Protein AF-A0A3B9WMB2-F1 (afdb_monomer_lite)

Structure (mmCIF, N/CA/C/O backbone):
data_AF-A0A3B9WMB2-F1
#
_entry.id   AF-A0A3B9WMB2-F1
#
loop_
_atom_site.group_PDB
_atom_site.id
_atom_site.type_symbol
_atom_site.label_atom_id
_atom_site.label_alt_id
_atom_site.label_comp_id
_atom_site.label_asym_id
_atom_site.label_entity_id
_atom_site.label_seq_id
_atom_site.pdbx_PDB_ins_code
_atom_site.Cartn_x
_atom_site.Cartn_y
_atom_site.Cartn_z
_atom_site.occupancy
_atom_site.B_iso_or_equiv
_atom_site.auth_seq_id
_atom_site.auth_comp_id
_atom_site.auth_asym_id
_atom_site.auth_atom_id
_atom_site.pdbx_PDB_model_num
ATOM 1 N N . LEU A 1 1 ? 1.565 -12.276 -0.552 1.00 88.62 1 LEU A N 1
ATOM 2 C CA . LEU A 1 1 ? 1.635 -12.723 0.853 1.00 88.62 1 LEU A CA 1
ATOM 3 C C . LEU A 1 1 ? 0.349 -13.450 1.149 1.00 88.62 1 LEU A C 1
ATOM 5 O O . LEU A 1 1 ? -0.681 -13.008 0.654 1.00 88.62 1 LEU A O 1
ATOM 9 N N . GLU A 1 2 ? 0.402 -14.545 1.896 1.00 88.94 2 GLU A N 1
ATOM 10 C CA . GLU A 1 2 ? -0.833 -15.088 2.457 1.00 88.94 2 GLU A CA 1
ATOM 11 C C . GLU A 1 2 ? -1.423 -14.088 3.465 1.00 88.94 2 GLU A C 1
ATOM 13 O O . GLU A 1 2 ? -0.678 -13.294 4.045 1.00 88.94 2 GLU A O 1
ATOM 18 N N . PRO A 1 3 ? -2.752 -14.051 3.628 1.00 88.88 3 PRO A N 1
ATOM 19 C CA . PRO A 1 3 ? -3.758 -14.833 2.909 1.00 88.88 3 PRO A CA 1
ATOM 20 C C . PRO A 1 3 ? -4.126 -14.256 1.526 1.00 88.88 3 PRO A C 1
ATOM 22 O O . PRO A 1 3 ? -4.756 -14.943 0.737 1.00 88.88 3 PRO A O 1
ATOM 25 N N . TRP A 1 4 ? -3.697 -13.035 1.174 1.00 89.12 4 TRP A N 1
ATOM 26 C CA . TRP A 1 4 ? -4.085 -12.325 -0.063 1.00 89.12 4 TRP A CA 1
ATOM 27 C C . TRP A 1 4 ? -3.905 -13.120 -1.370 1.00 89.12 4 TRP A C 1
ATOM 29 O O . TRP A 1 4 ? -4.582 -12.844 -2.359 1.00 89.12 4 TRP A O 1
ATOM 39 N N . LEU A 1 5 ? -2.974 -14.078 -1.394 1.00 90.81 5 LEU A N 1
ATOM 40 C CA . LEU A 1 5 ? -2.712 -14.939 -2.551 1.00 90.81 5 LEU A CA 1
ATOM 41 C C . LEU A 1 5 ? -3.708 -16.096 -2.697 1.00 90.81 5 LEU A C 1
ATOM 43 O O . LEU A 1 5 ? -3.923 -16.546 -3.822 1.00 90.81 5 LEU A O 1
ATOM 47 N N . SER A 1 6 ? -4.283 -16.583 -1.598 1.00 92.19 6 SER A N 1
ATOM 48 C CA . SER A 1 6 ? -5.175 -17.747 -1.588 1.00 92.19 6 SER A CA 1
ATOM 49 C C . SER A 1 6 ? -6.662 -17.397 -1.514 1.00 92.19 6 SER A C 1
ATOM 51 O O . SER A 1 6 ? -7.493 -18.293 -1.663 1.00 92.19 6 SER A O 1
ATOM 53 N N . ILE A 1 7 ? -7.015 -16.119 -1.332 1.00 93.19 7 ILE A N 1
ATOM 54 C CA . ILE A 1 7 ? -8.415 -15.675 -1.332 1.00 93.19 7 ILE A CA 1
ATOM 55 C C . ILE A 1 7 ? -9.059 -15.889 -2.706 1.00 93.19 7 ILE A C 1
ATOM 57 O O . ILE A 1 7 ? -8.545 -15.451 -3.739 1.00 93.19 7 ILE A O 1
ATOM 61 N N . ASP A 1 8 ? -10.235 -16.520 -2.706 1.00 93.69 8 ASP A N 1
ATOM 62 C CA . ASP A 1 8 ? -11.126 -16.539 -3.863 1.00 93.69 8 ASP A CA 1
ATOM 63 C C . ASP A 1 8 ? -11.904 -15.219 -3.941 1.00 93.69 8 ASP A C 1
ATOM 65 O O . ASP A 1 8 ? -13.033 -15.097 -3.463 1.00 93.69 8 ASP A O 1
ATOM 69 N N . TRP A 1 9 ? -11.281 -14.231 -4.580 1.00 92.19 9 TRP A N 1
ATOM 70 C CA . TRP A 1 9 ? -11.849 -12.900 -4.810 1.00 92.19 9 TRP A CA 1
ATOM 71 C C . TRP A 1 9 ? -13.151 -12.913 -5.622 1.00 92.19 9 TRP A C 1
ATOM 73 O O . TRP A 1 9 ? -13.894 -11.937 -5.603 1.00 92.19 9 TRP A O 1
ATOM 83 N N . SER A 1 10 ? -13.440 -13.993 -6.358 1.00 94.56 10 SER A N 1
ATOM 84 C CA . SER A 1 10 ? -14.696 -14.106 -7.106 1.00 94.56 10 SER A CA 1
ATOM 85 C C . SER A 1 10 ? -15.866 -14.504 -6.210 1.00 94.56 10 SER A C 1
ATOM 87 O O . SER A 1 10 ? -16.990 -14.051 -6.427 1.00 94.56 10 SER A O 1
ATOM 89 N N . ALA A 1 11 ? -15.595 -15.316 -5.187 1.00 94.81 11 ALA A N 1
ATOM 90 C CA . ALA A 1 11 ? -16.578 -15.719 -4.192 1.00 94.81 11 ALA A CA 1
ATOM 91 C C . ALA A 1 11 ? -16.730 -14.685 -3.066 1.00 94.81 11 ALA A C 1
ATOM 93 O O . ALA A 1 11 ? -17.826 -14.531 -2.532 1.00 94.81 11 ALA A O 1
ATOM 94 N N . GLN A 1 12 ? -15.648 -13.990 -2.702 1.00 91.19 12 GLN A N 1
ATOM 95 C CA . GLN A 1 12 ? -15.614 -13.002 -1.619 1.00 91.19 12 GLN A CA 1
ATOM 96 C C . GLN A 1 12 ? -14.887 -11.729 -2.084 1.00 91.19 12 GLN 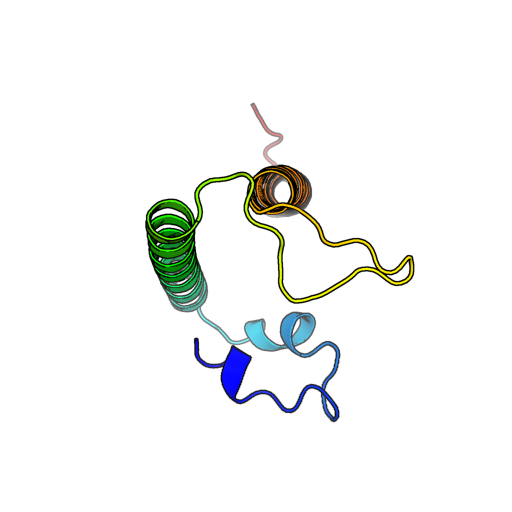A C 1
ATOM 98 O O . GLN A 1 12 ? -13.704 -11.556 -1.791 1.00 91.19 12 GLN A O 1
ATOM 103 N N . PRO A 1 13 ? -15.567 -10.849 -2.839 1.00 92.44 13 PRO A N 1
ATOM 104 C CA . PRO A 1 13 ? -14.940 -9.658 -3.412 1.00 92.44 13 PRO A CA 1
ATOM 105 C C . PRO A 1 13 ? -14.506 -8.622 -2.369 1.00 92.44 13 PRO A C 1
ATOM 107 O O . PRO A 1 13 ? -13.568 -7.887 -2.647 1.00 92.44 13 PRO A O 1
ATOM 110 N N . ASP A 1 14 ? -15.152 -8.609 -1.198 1.00 92.12 14 ASP A N 1
ATOM 111 C CA . ASP A 1 14 ? -14.918 -7.652 -0.106 1.00 92.12 14 ASP A CA 1
ATOM 112 C C . ASP A 1 14 ? -14.333 -8.334 1.149 1.00 92.12 14 ASP A C 1
ATOM 114 O O . ASP A 1 14 ? -14.525 -7.872 2.275 1.00 92.12 14 ASP A O 1
ATOM 118 N N . TRP A 1 15 ? -13.665 -9.482 0.982 1.00 92.12 15 TRP A N 1
ATOM 119 C CA . TRP A 1 15 ? -13.147 -10.298 2.089 1.00 92.12 15 TRP A CA 1
ATOM 120 C C . TRP A 1 15 ? -12.319 -9.489 3.101 1.00 92.12 15 TRP A C 1
ATOM 122 O O . TRP A 1 15 ? -12.426 -9.705 4.307 1.00 92.12 15 TRP A O 1
ATOM 132 N N . GLU A 1 16 ? -11.528 -8.528 2.628 1.00 89.19 16 GLU A N 1
ATOM 133 C CA . GLU A 1 16 ? -10.664 -7.677 3.445 1.00 89.19 16 GLU A CA 1
ATOM 134 C C . GLU A 1 16 ? -11.419 -6.808 4.461 1.00 89.19 16 GLU A C 1
ATOM 136 O O . GLU A 1 16 ? -10.831 -6.386 5.457 1.00 89.19 16 GLU A O 1
ATOM 141 N N . TRP A 1 17 ? -12.710 -6.552 4.238 1.00 88.25 17 TRP A N 1
ATOM 142 C CA . TRP A 1 17 ? -13.551 -5.789 5.162 1.00 88.25 17 TRP A CA 1
ATOM 143 C C . TRP A 1 17 ? -14.103 -6.639 6.306 1.00 88.25 17 TRP A C 1
ATOM 145 O O . TRP A 1 17 ? -14.452 -6.104 7.357 1.00 88.25 17 TRP A O 1
ATOM 155 N N . GLU A 1 18 ? -14.167 -7.957 6.125 1.00 89.00 18 GLU A N 1
ATOM 156 C CA . GLU A 1 18 ? -14.811 -8.881 7.065 1.00 89.00 18 GLU A CA 1
ATOM 157 C C . GLU A 1 18 ? -13.816 -9.844 7.733 1.00 89.00 18 GLU A C 1
ATOM 159 O O . GLU A 1 18 ? -14.135 -10.476 8.743 1.00 89.00 18 GLU A O 1
ATOM 164 N N . SER A 1 19 ? -12.590 -9.943 7.214 1.00 89.69 19 SER A N 1
ATOM 165 C CA . SER A 1 19 ? -11.618 -10.964 7.612 1.00 89.69 19 SER A CA 1
ATOM 166 C C . SER A 1 19 ? -11.077 -10.804 9.031 1.00 89.69 19 SER A C 1
ATOM 168 O O . SER A 1 19 ? -10.790 -11.795 9.694 1.00 89.69 19 SER A O 1
ATOM 170 N N . ALA A 1 20 ? -10.936 -9.564 9.501 1.00 91.25 20 ALA A N 1
ATOM 171 C CA . ALA A 1 20 ? -10.146 -9.241 10.688 1.00 91.25 20 ALA A CA 1
ATOM 172 C C . ALA A 1 20 ? -10.917 -9.333 12.018 1.00 91.25 20 ALA A C 1
ATOM 174 O O . ALA A 1 20 ? -10.327 -9.144 13.080 1.00 91.25 20 ALA A O 1
ATOM 175 N N . ALA A 1 21 ? -12.227 -9.613 11.996 1.00 91.69 21 ALA A N 1
ATOM 176 C CA . ALA A 1 21 ? -13.096 -9.501 13.175 1.00 91.69 21 ALA A CA 1
ATOM 177 C C . ALA A 1 21 ? -12.672 -10.386 14.365 1.00 91.69 21 ALA A C 1
ATOM 179 O O . ALA A 1 21 ? -12.949 -10.047 15.514 1.00 91.69 21 ALA A O 1
ATOM 180 N N . ASN A 1 22 ? -12.006 -11.512 14.093 1.00 93.69 22 ASN A N 1
ATOM 181 C CA . ASN A 1 22 ? -11.532 -12.455 15.110 1.00 93.69 22 ASN A CA 1
ATOM 182 C C . ASN A 1 22 ? -10.000 -12.485 15.242 1.00 93.69 22 ASN A C 1
ATOM 184 O O . ASN A 1 22 ? -9.469 -13.288 16.013 1.00 93.69 22 ASN A O 1
ATOM 188 N N . ASP A 1 23 ? -9.288 -11.633 14.503 1.00 93.88 23 ASP A N 1
ATOM 189 C CA . ASP A 1 23 ? -7.833 -11.594 14.531 1.00 93.88 23 ASP A CA 1
ATOM 190 C C . ASP A 1 23 ? -7.331 -10.761 15.711 1.00 93.88 23 ASP A C 1
ATOM 192 O O . ASP A 1 23 ? -7.890 -9.728 16.083 1.00 93.88 23 ASP A O 1
ATOM 196 N N . SER A 1 24 ? -6.225 -11.197 16.317 1.00 96.44 24 SER A N 1
ATOM 197 C CA . SER A 1 24 ? -5.579 -10.387 17.351 1.00 96.44 24 SER A CA 1
ATOM 198 C C . SER A 1 24 ? -4.915 -9.146 16.730 1.00 96.44 24 SER A C 1
ATOM 200 O O . SER A 1 24 ? -4.304 -9.265 15.662 1.00 96.44 24 SER A O 1
ATOM 202 N N . PRO A 1 25 ? -4.891 -7.991 17.424 1.00 94.06 25 PRO A N 1
ATOM 203 C CA . PRO A 1 25 ? -4.199 -6.796 16.934 1.00 94.06 25 PRO A CA 1
ATOM 204 C C . PRO A 1 25 ? -2.724 -7.036 16.582 1.00 94.06 25 PRO A C 1
ATOM 206 O O . PRO A 1 25 ? -2.222 -6.508 15.593 1.00 94.06 25 PRO A O 1
ATOM 209 N N . LEU A 1 26 ? -2.026 -7.873 17.359 1.00 96.94 26 LEU A N 1
ATOM 210 C CA . LEU A 1 26 ? -0.625 -8.214 17.102 1.00 96.94 26 LEU A CA 1
ATOM 211 C C . LEU A 1 26 ? -0.450 -8.997 15.793 1.00 96.94 26 LEU A C 1
ATOM 213 O O . LEU A 1 26 ? 0.505 -8.751 15.062 1.00 96.94 26 LEU A O 1
ATOM 217 N N . ALA A 1 27 ? -1.363 -9.922 15.485 1.00 94.81 27 ALA A N 1
ATOM 218 C CA . ALA A 1 27 ? -1.321 -10.673 14.232 1.00 94.81 27 ALA A CA 1
ATOM 219 C C . ALA A 1 27 ? -1.508 -9.746 13.021 1.00 94.81 27 ALA A C 1
ATOM 221 O O . ALA A 1 27 ? -0.709 -9.804 12.088 1.00 94.81 27 ALA A O 1
ATOM 222 N N . LEU A 1 28 ? -2.487 -8.837 13.084 1.00 93.81 28 LEU A N 1
ATOM 223 C CA . LEU A 1 28 ? -2.732 -7.840 12.036 1.00 93.81 28 LEU A CA 1
ATOM 224 C C . LEU A 1 28 ? -1.533 -6.898 11.855 1.00 93.81 28 LEU A C 1
ATOM 226 O O . LEU A 1 28 ? -1.113 -6.630 10.730 1.00 93.81 28 LEU A O 1
ATOM 230 N N . MET A 1 29 ? -0.928 -6.445 12.958 1.00 95.31 29 MET A N 1
ATOM 231 C CA . MET A 1 29 ? 0.272 -5.605 12.923 1.00 95.31 29 MET A CA 1
ATOM 232 C C . MET A 1 29 ? 1.458 -6.329 12.273 1.00 95.31 29 MET A C 1
ATOM 234 O O . MET A 1 29 ? 2.138 -5.759 11.423 1.00 95.31 29 MET A O 1
ATOM 238 N N . ASN A 1 30 ? 1.691 -7.596 12.623 1.00 96.44 30 ASN A N 1
ATOM 239 C CA . ASN A 1 30 ? 2.756 -8.395 12.015 1.00 96.44 30 ASN A CA 1
ATOM 240 C C . ASN A 1 30 ? 2.528 -8.592 10.513 1.00 96.44 30 ASN A C 1
ATOM 242 O O . ASN A 1 30 ? 3.454 -8.410 9.726 1.00 96.44 30 ASN A O 1
ATOM 246 N N . GLN A 1 31 ? 1.294 -8.885 10.104 1.00 94.31 31 GLN A N 1
ATOM 247 C CA . GLN A 1 31 ? 0.943 -9.019 8.693 1.00 94.31 31 GLN A CA 1
ATOM 248 C C . GLN A 1 31 ? 1.175 -7.710 7.918 1.00 94.31 31 GLN A C 1
ATOM 250 O O . GLN A 1 31 ? 1.688 -7.731 6.796 1.00 94.31 31 GLN A O 1
ATOM 255 N N . TRP A 1 32 ? 0.840 -6.561 8.513 1.00 94.25 32 TRP A N 1
ATOM 256 C CA . TRP A 1 32 ? 1.131 -5.254 7.925 1.00 94.25 32 TRP A CA 1
ATOM 257 C C . TRP A 1 32 ? 2.641 -5.009 7.789 1.00 94.25 32 TRP A C 1
ATOM 259 O O . TRP A 1 32 ? 3.095 -4.601 6.719 1.00 94.25 32 TRP A O 1
ATOM 269 N N . LEU A 1 33 ? 3.439 -5.323 8.815 1.00 97.06 33 LEU A N 1
ATOM 270 C CA . LEU A 1 33 ? 4.903 -5.208 8.762 1.00 97.06 33 LEU A CA 1
ATOM 271 C C . LEU A 1 33 ? 5.511 -6.092 7.661 1.00 97.06 33 LEU A C 1
ATOM 273 O O . LEU A 1 33 ? 6.367 -5.632 6.904 1.00 97.06 33 LEU A O 1
ATOM 277 N N . GLU A 1 34 ? 5.036 -7.329 7.508 1.00 97.31 34 GLU A N 1
ATOM 278 C CA . GLU A 1 34 ? 5.458 -8.223 6.421 1.00 97.31 34 GLU A CA 1
ATOM 279 C C . GLU A 1 34 ? 5.116 -7.652 5.036 1.00 97.31 34 GLU A C 1
ATOM 281 O O . GLU A 1 34 ? 5.932 -7.714 4.110 1.00 97.31 34 GLU A O 1
ATOM 286 N N . ALA A 1 35 ? 3.934 -7.047 4.886 1.00 95.62 35 ALA A N 1
ATOM 287 C CA . ALA A 1 35 ? 3.533 -6.373 3.653 1.00 95.62 35 ALA A CA 1
ATOM 288 C C . ALA A 1 35 ? 4.409 -5.151 3.343 1.00 95.62 35 ALA A C 1
ATOM 290 O O . ALA A 1 35 ? 4.792 -4.951 2.185 1.00 95.62 35 ALA A O 1
ATOM 291 N N . VAL A 1 36 ? 4.776 -4.367 4.361 1.00 96.69 36 VAL A N 1
ATOM 292 C CA . VAL A 1 36 ? 5.708 -3.238 4.226 1.00 96.69 36 VAL A CA 1
ATOM 293 C C . VAL A 1 36 ? 7.075 -3.721 3.747 1.00 96.69 36 VAL A C 1
ATOM 295 O O . VAL A 1 36 ? 7.601 -3.175 2.775 1.00 96.69 36 VAL A O 1
ATOM 298 N N . GLU A 1 37 ? 7.634 -4.763 4.361 1.00 98.12 37 GLU A N 1
ATOM 299 C CA . GLU A 1 37 ? 8.942 -5.298 3.969 1.00 98.12 37 GLU A CA 1
ATOM 300 C C . GLU A 1 37 ? 8.932 -5.872 2.549 1.00 98.12 37 GLU A C 1
ATOM 302 O O . GLU A 1 37 ? 9.836 -5.589 1.754 1.00 98.12 37 GLU A O 1
ATOM 307 N N . LEU A 1 38 ? 7.875 -6.597 2.170 1.00 97.06 38 LEU A N 1
ATOM 308 C CA . LEU A 1 38 ? 7.720 -7.063 0.794 1.00 97.06 38 LEU A CA 1
ATOM 309 C C . LEU A 1 38 ? 7.635 -5.889 -0.192 1.00 97.06 38 LEU A C 1
ATOM 311 O O . LEU A 1 38 ? 8.310 -5.902 -1.223 1.00 97.06 38 LEU A O 1
ATOM 315 N N . SER A 1 39 ? 6.835 -4.867 0.121 1.00 96.56 39 SER A N 1
ATOM 316 C CA . SER A 1 39 ? 6.683 -3.673 -0.716 1.00 96.56 39 SER A CA 1
ATOM 317 C C . SER A 1 39 ? 8.017 -2.948 -0.916 1.00 96.56 39 SER A C 1
ATOM 319 O O . SER A 1 39 ? 8.384 -2.617 -2.049 1.00 96.56 39 SER A O 1
ATOM 321 N N . ARG A 1 40 ? 8.804 -2.779 0.157 1.00 97.69 40 ARG A N 1
ATOM 322 C CA . ARG A 1 40 ? 10.157 -2.203 0.096 1.00 97.69 40 ARG A CA 1
ATOM 323 C C . ARG A 1 40 ? 11.083 -3.036 -0.781 1.00 97.69 40 ARG A C 1
ATOM 325 O O . ARG A 1 40 ? 11.759 -2.476 -1.643 1.00 97.69 40 ARG A O 1
ATOM 332 N N . SER A 1 41 ? 11.093 -4.356 -0.594 1.00 98.38 41 SER A N 1
ATOM 333 C CA . SER A 1 41 ? 11.911 -5.278 -1.388 1.00 98.38 41 SER A CA 1
ATOM 334 C C . SER A 1 41 ? 11.598 -5.166 -2.885 1.00 98.38 41 SER A C 1
ATOM 336 O O . SER A 1 41 ? 12.493 -4.883 -3.684 1.00 98.38 41 SER A O 1
ATOM 338 N N . ILE A 1 42 ? 10.317 -5.267 -3.260 1.00 96.88 42 ILE A N 1
ATOM 339 C CA . ILE A 1 42 ? 9.864 -5.172 -4.657 1.00 96.88 42 ILE A CA 1
ATOM 340 C C . ILE A 1 42 ? 10.205 -3.805 -5.253 1.00 96.88 42 ILE A C 1
ATOM 342 O O . ILE A 1 42 ? 10.710 -3.730 -6.374 1.00 96.88 42 ILE A O 1
ATOM 346 N N . THR A 1 43 ? 9.959 -2.725 -4.510 1.00 97.19 43 THR A N 1
ATOM 347 C CA . THR A 1 43 ? 10.224 -1.359 -4.977 1.00 97.19 43 THR A CA 1
ATOM 348 C C . THR A 1 43 ? 11.715 -1.144 -5.228 1.00 97.19 43 THR A C 1
ATOM 350 O O . THR A 1 43 ? 12.089 -0.631 -6.282 1.00 97.19 43 THR A O 1
ATOM 353 N N . ASN A 1 44 ? 12.580 -1.603 -4.320 1.00 98.25 44 ASN A N 1
ATOM 354 C CA . ASN A 1 44 ? 14.032 -1.524 -4.486 1.00 98.25 44 ASN A CA 1
ATOM 355 C C . ASN A 1 44 ? 14.509 -2.314 -5.709 1.00 98.25 44 ASN A C 1
ATOM 357 O O . ASN A 1 44 ? 15.294 -1.797 -6.504 1.00 98.25 44 ASN A O 1
ATOM 361 N N . THR A 1 45 ? 14.012 -3.540 -5.899 1.00 98.31 45 THR A N 1
ATOM 362 C CA . THR A 1 45 ? 14.326 -4.337 -7.092 1.00 98.31 45 THR A CA 1
ATOM 363 C C . THR A 1 45 ? 13.869 -3.636 -8.365 1.00 98.31 45 THR A C 1
ATOM 365 O O . THR A 1 45 ? 14.640 -3.550 -9.320 1.00 98.31 45 THR A O 1
ATOM 368 N N . ALA A 1 46 ? 12.651 -3.093 -8.389 1.00 97.38 46 ALA A N 1
ATOM 369 C CA . ALA A 1 46 ? 12.141 -2.376 -9.550 1.00 97.38 46 ALA A CA 1
ATOM 370 C C . ALA A 1 46 ? 13.032 -1.168 -9.875 1.00 97.38 46 ALA A C 1
ATOM 372 O O . ALA A 1 46 ? 13.508 -1.056 -11.006 1.00 97.38 46 ALA A O 1
ATOM 373 N N . ILE A 1 47 ? 13.340 -0.318 -8.889 1.00 97.94 47 ILE A N 1
ATOM 374 C CA . ILE A 1 47 ? 14.229 0.841 -9.067 1.00 97.94 47 ILE A CA 1
ATOM 375 C C . ILE A 1 47 ? 15.596 0.409 -9.612 1.00 97.94 47 ILE A C 1
ATOM 377 O O . ILE A 1 47 ? 16.092 1.035 -10.546 1.00 97.94 47 ILE A O 1
ATOM 381 N N . ALA A 1 48 ? 16.183 -0.667 -9.084 1.00 98.25 48 ALA A N 1
ATOM 382 C CA . ALA A 1 48 ? 17.476 -1.166 -9.548 1.00 98.25 48 ALA A CA 1
ATOM 383 C C . ALA A 1 48 ? 17.445 -1.668 -11.005 1.00 98.25 48 ALA A C 1
ATOM 385 O O . ALA A 1 48 ? 18.425 -1.505 -11.727 1.00 98.25 48 ALA A O 1
ATOM 386 N N . VAL A 1 49 ? 16.333 -2.266 -11.445 1.00 97.06 49 VAL A N 1
ATOM 387 C CA . VAL A 1 49 ? 16.192 -2.836 -12.795 1.00 97.06 49 VAL A CA 1
ATOM 388 C C . VAL A 1 49 ? 15.896 -1.775 -13.856 1.00 97.06 49 VAL A C 1
ATOM 390 O O . VAL A 1 49 ? 16.461 -1.832 -14.946 1.00 97.06 49 VAL A O 1
ATOM 393 N N . GLY A 1 50 ? 14.993 -0.834 -13.572 1.00 96.69 50 GLY A N 1
ATOM 394 C CA . GLY A 1 50 ? 14.449 0.080 -14.588 1.00 96.69 50 GLY A CA 1
ATOM 395 C C . GLY A 1 50 ? 14.411 1.553 -14.191 1.00 96.69 50 GLY A C 1
ATOM 396 O O . GLY A 1 50 ? 13.965 2.386 -14.978 1.00 96.69 50 GLY A O 1
ATOM 397 N N . GLY A 1 51 ? 14.854 1.897 -12.981 1.00 98.12 51 GLY A N 1
ATOM 398 C CA . GLY A 1 51 ? 14.716 3.242 -12.433 1.00 98.12 51 GLY A CA 1
ATOM 399 C C . GLY A 1 51 ? 13.259 3.641 -12.175 1.00 98.12 51 GLY A C 1
ATOM 400 O O . GLY A 1 51 ? 12.316 2.874 -12.371 1.00 98.12 51 GLY A O 1
ATOM 401 N N . ILE A 1 52 ? 13.065 4.873 -11.716 1.00 97.94 52 ILE A N 1
ATOM 402 C CA . ILE A 1 52 ? 11.740 5.395 -11.343 1.00 97.94 52 ILE A CA 1
ATOM 403 C C . ILE A 1 52 ? 10.858 5.770 -12.545 1.00 97.94 52 ILE A C 1
ATOM 405 O O . ILE A 1 52 ? 9.644 5.871 -12.398 1.00 97.94 52 ILE A O 1
ATOM 409 N N . GLU A 1 53 ? 11.434 5.935 -13.738 1.00 98.25 53 GLU A N 1
ATOM 410 C CA . GLU A 1 53 ? 10.673 6.268 -14.955 1.00 98.25 53 GLU A CA 1
ATOM 411 C C . GLU A 1 53 ? 10.133 5.042 -15.697 1.00 98.25 53 GLU A C 1
ATOM 413 O O . GLU A 1 53 ? 9.380 5.193 -16.659 1.00 98.25 53 GLU A O 1
ATOM 418 N N . GLN A 1 54 ? 10.489 3.823 -15.275 1.00 98.00 54 GLN A N 1
ATOM 419 C CA . GLN A 1 54 ? 9.971 2.621 -15.924 1.00 98.00 54 GLN A CA 1
ATOM 420 C C . GLN A 1 54 ? 8.445 2.581 -15.861 1.00 98.00 54 GLN A C 1
ATOM 422 O O . GLN A 1 54 ? 7.835 2.934 -14.849 1.00 98.00 54 GLN A O 1
ATOM 427 N N . LEU A 1 55 ? 7.838 2.099 -16.939 1.00 97.94 55 LEU A N 1
ATOM 428 C CA . LEU A 1 55 ? 6.393 1.998 -17.052 1.00 97.94 55 LEU A CA 1
ATOM 429 C C . LEU A 1 55 ? 5.896 0.647 -16.541 1.00 97.94 55 LEU A C 1
ATOM 431 O O . LEU A 1 55 ? 6.483 -0.402 -16.821 1.00 97.94 55 LEU A O 1
ATOM 435 N N . ALA A 1 56 ? 4.777 0.666 -15.825 1.00 96.44 56 ALA A N 1
ATOM 436 C CA . ALA A 1 56 ? 4.105 -0.547 -15.396 1.00 96.44 56 ALA A CA 1
ATOM 437 C C . ALA A 1 56 ? 3.586 -1.349 -16.598 1.00 96.44 56 ALA A C 1
ATOM 439 O O . ALA A 1 56 ? 3.093 -0.799 -17.587 1.00 96.44 56 ALA A O 1
ATOM 440 N N . LYS A 1 57 ? 3.630 -2.681 -16.480 1.00 95.31 57 LYS A N 1
ATOM 441 C CA . LYS A 1 57 ? 3.056 -3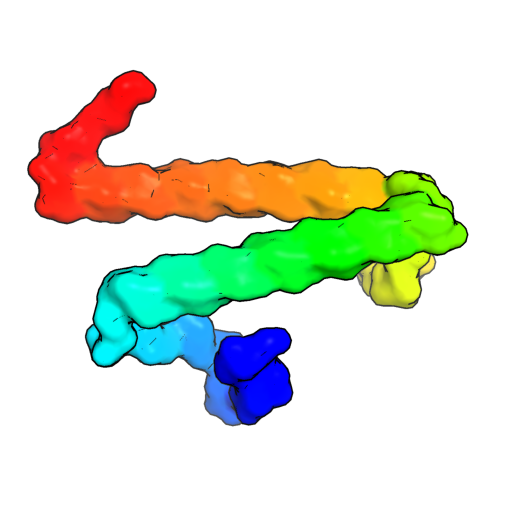.588 -17.489 1.00 95.31 57 LYS A CA 1
ATOM 442 C C . LYS A 1 57 ? 1.543 -3.416 -17.622 1.00 95.31 57 LYS A C 1
ATOM 444 O O . LYS A 1 57 ? 1.005 -3.541 -18.719 1.00 95.31 57 LYS A O 1
ATOM 449 N N . ARG A 1 58 ? 0.860 -3.165 -16.500 1.00 95.31 58 ARG A N 1
ATOM 450 C CA . ARG A 1 58 ? -0.581 -2.917 -16.482 1.00 95.31 58 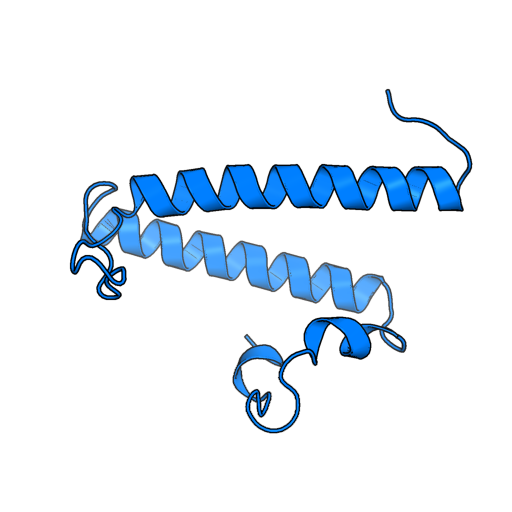ARG A CA 1
ATOM 451 C C . ARG A 1 58 ? -0.847 -1.510 -16.998 1.00 95.31 58 ARG A C 1
ATOM 453 O O . ARG A 1 58 ? -0.315 -0.543 -16.461 1.00 95.31 58 ARG A O 1
ATOM 460 N N . LYS A 1 59 ? -1.699 -1.433 -18.013 1.00 96.75 59 LYS A N 1
ATOM 461 C CA . LYS A 1 59 ? -2.165 -0.181 -18.593 1.00 96.75 59 LYS A CA 1
ATOM 462 C C . LYS A 1 59 ? -3.469 0.269 -17.954 1.00 96.75 59 LYS A C 1
ATOM 464 O O . LYS A 1 59 ? -4.267 -0.556 -17.502 1.00 96.75 59 LYS A O 1
ATOM 469 N N . TRP A 1 60 ? -3.688 1.572 -17.962 1.00 96.06 60 TRP A N 1
ATOM 470 C CA . TRP A 1 60 ? -4.991 2.168 -17.714 1.00 96.06 60 TRP A CA 1
ATOM 471 C C . TRP A 1 60 ? -5.945 1.937 -18.899 1.00 96.06 60 TRP A C 1
ATOM 473 O O . TRP A 1 60 ? -5.501 1.556 -19.988 1.00 96.06 60 TRP A O 1
ATOM 483 N N . PRO A 1 61 ? -7.259 2.195 -18.731 1.00 97.19 61 PRO A N 1
ATOM 484 C CA . PRO A 1 61 ? -8.234 2.071 -19.818 1.00 97.19 61 PRO A CA 1
ATOM 485 C C . PRO A 1 61 ? -7.912 2.922 -21.056 1.00 97.19 61 PRO A C 1
ATOM 487 O O . PRO A 1 61 ? -8.277 2.549 -22.166 1.00 97.19 61 PRO A O 1
ATOM 490 N N . ASN A 1 62 ? -7.189 4.035 -20.885 1.00 97.12 62 ASN A N 1
ATOM 491 C CA . ASN A 1 62 ? -6.727 4.894 -21.979 1.00 97.12 62 ASN A CA 1
ATOM 492 C C . ASN A 1 62 ? -5.471 4.357 -22.709 1.00 97.12 62 ASN A C 1
ATOM 494 O O . ASN A 1 62 ? -4.931 5.045 -23.570 1.00 97.12 62 ASN A O 1
ATOM 498 N N . ASN A 1 63 ? -5.015 3.137 -22.391 1.00 97.06 63 ASN A N 1
ATOM 499 C CA . ASN A 1 63 ? -3.853 2.454 -22.974 1.00 97.06 63 ASN A CA 1
ATOM 500 C C . ASN A 1 63 ? -2.475 3.074 -22.639 1.00 97.06 63 ASN A C 1
ATOM 502 O O . ASN A 1 63 ? -1.456 2.623 -23.179 1.00 97.06 63 ASN A O 1
ATOM 506 N N . GLU A 1 64 ? -2.429 4.040 -21.721 1.00 97.56 64 GLU A N 1
ATOM 507 C CA . GLU A 1 64 ? -1.199 4.545 -21.107 1.00 97.56 64 GLU A CA 1
ATOM 508 C C . GLU A 1 64 ? -0.787 3.676 -19.910 1.00 97.56 64 GLU A C 1
ATOM 510 O O . GLU A 1 64 ? -1.600 2.951 -19.330 1.00 97.56 64 GLU A O 1
ATOM 515 N N . SER A 1 65 ? 0.491 3.743 -19.538 1.00 98.06 65 SER A N 1
ATOM 516 C CA . SER A 1 65 ? 1.028 3.059 -18.360 1.00 98.06 65 SER A CA 1
ATOM 517 C C . SER A 1 65 ? 1.512 4.087 -17.339 1.00 98.06 65 SER A C 1
ATOM 519 O O . SER A 1 65 ? 2.260 4.989 -17.725 1.00 98.06 65 SER A O 1
ATOM 521 N N . PRO A 1 66 ? 1.186 3.937 -16.043 1.00 97.94 66 PRO A N 1
ATOM 522 C CA . PRO A 1 66 ? 1.833 4.731 -15.010 1.00 97.94 66 PRO A CA 1
ATOM 523 C C . PRO A 1 66 ? 3.324 4.403 -14.938 1.00 97.94 66 PRO A C 1
ATOM 525 O O . PRO A 1 66 ? 3.728 3.247 -15.111 1.00 97.94 66 PRO A O 1
ATOM 528 N N . SER A 1 67 ? 4.140 5.408 -14.625 1.00 98.44 67 SER A N 1
ATOM 529 C CA . SER A 1 67 ? 5.528 5.176 -14.230 1.00 98.44 67 SER A CA 1
ATOM 530 C C . SER A 1 67 ? 5.609 4.647 -12.797 1.00 98.44 67 SER A C 1
ATOM 532 O O . SER A 1 67 ? 4.701 4.850 -11.985 1.00 98.44 67 SER A O 1
ATOM 534 N N . LEU A 1 68 ? 6.722 4.001 -12.449 1.00 98.19 68 LEU A N 1
ATOM 535 C CA . LEU A 1 68 ? 6.999 3.604 -11.068 1.00 98.19 68 LEU A CA 1
ATOM 536 C C . LEU A 1 68 ? 6.996 4.816 -10.122 1.00 98.19 68 LEU A C 1
ATOM 538 O O . LEU A 1 68 ? 6.477 4.722 -9.013 1.00 98.19 68 LEU A O 1
ATOM 542 N N . ARG A 1 69 ? 7.501 5.972 -10.573 1.00 98.31 69 ARG A N 1
ATOM 543 C CA . ARG A 1 69 ? 7.408 7.247 -9.849 1.00 98.31 69 ARG A CA 1
ATOM 544 C C . ARG A 1 69 ? 5.958 7.584 -9.512 1.00 98.31 69 ARG A C 1
ATOM 546 O O . ARG A 1 69 ? 5.670 7.901 -8.362 1.00 98.31 69 ARG A O 1
ATOM 553 N N . TRP A 1 70 ? 5.062 7.514 -10.499 1.00 98.25 70 TRP A N 1
ATOM 554 C CA . TRP A 1 70 ? 3.639 7.772 -10.284 1.00 98.25 70 TRP A CA 1
ATOM 555 C C . TRP A 1 70 ? 3.055 6.802 -9.254 1.00 98.25 70 TRP A C 1
ATOM 557 O O . TRP A 1 70 ? 2.408 7.243 -8.313 1.00 98.25 70 TRP A O 1
ATOM 567 N N . ILE A 1 71 ? 3.350 5.501 -9.379 1.00 97.75 71 ILE A N 1
ATOM 568 C CA . ILE A 1 71 ? 2.853 4.473 -8.450 1.00 97.75 71 ILE A CA 1
ATOM 569 C C . ILE A 1 71 ? 3.303 4.760 -7.015 1.00 97.75 71 ILE A C 1
ATOM 571 O O . ILE A 1 71 ? 2.483 4.716 -6.106 1.00 97.75 71 ILE A O 1
ATOM 575 N N . ILE A 1 72 ? 4.582 5.074 -6.797 1.00 97.44 72 ILE A N 1
ATOM 576 C CA . ILE A 1 72 ? 5.108 5.347 -5.451 1.00 97.44 72 ILE A CA 1
ATOM 577 C C . ILE A 1 72 ? 4.424 6.572 -4.837 1.00 97.44 72 ILE A C 1
ATOM 579 O O . ILE A 1 72 ? 4.008 6.522 -3.682 1.00 97.44 72 ILE A O 1
ATOM 583 N N . LEU A 1 73 ? 4.282 7.658 -5.602 1.00 98.06 73 LEU A N 1
ATOM 584 C CA . LEU A 1 73 ? 3.598 8.863 -5.127 1.00 98.06 73 LEU A CA 1
ATOM 585 C C . LEU A 1 73 ? 2.127 8.589 -4.808 1.00 98.06 73 LEU A C 1
ATOM 587 O O . LEU A 1 73 ? 1.648 9.011 -3.760 1.00 98.06 73 LEU A O 1
ATOM 591 N N . HIS A 1 74 ? 1.446 7.832 -5.666 1.00 97.12 74 HIS A N 1
ATOM 592 C CA . HIS A 1 74 ? 0.063 7.436 -5.440 1.00 97.12 74 HIS A CA 1
ATOM 593 C C . HIS A 1 74 ? -0.092 6.579 -4.174 1.00 97.12 74 HIS A C 1
ATOM 595 O O . HIS A 1 74 ? -1.001 6.812 -3.388 1.00 97.12 74 HIS A O 1
ATOM 601 N N . MET A 1 75 ? 0.828 5.644 -3.912 1.00 96.88 75 MET A N 1
ATOM 602 C CA . MET A 1 75 ? 0.803 4.849 -2.677 1.00 96.88 75 MET A CA 1
ATOM 603 C C . MET A 1 75 ? 1.017 5.703 -1.422 1.00 96.88 75 MET A C 1
ATOM 605 O O . MET A 1 75 ? 0.419 5.414 -0.391 1.00 96.88 75 MET A O 1
ATOM 609 N N . ILE A 1 76 ? 1.848 6.751 -1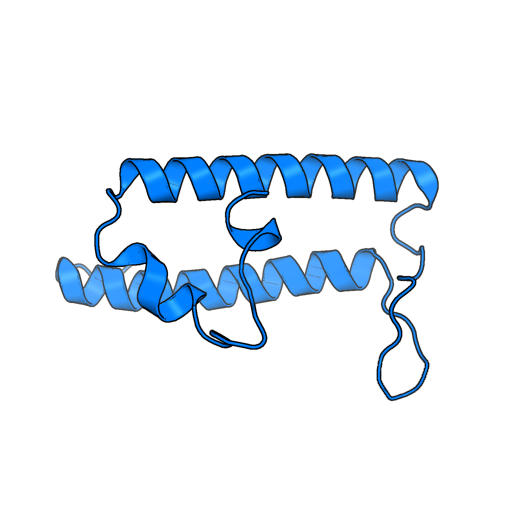.487 1.00 96.75 76 ILE A N 1
ATOM 610 C CA . ILE A 1 76 ? 2.038 7.691 -0.368 1.00 96.75 76 ILE A CA 1
ATOM 611 C C . ILE A 1 76 ? 0.752 8.479 -0.101 1.00 96.75 76 ILE A C 1
ATOM 613 O O . ILE A 1 76 ? 0.339 8.593 1.051 1.00 96.75 76 ILE A O 1
ATOM 617 N N . GLU A 1 77 ? 0.121 9.006 -1.154 1.00 97.94 77 GLU A N 1
ATOM 618 C CA . GLU A 1 77 ? -1.160 9.716 -1.065 1.00 97.94 77 GLU A CA 1
ATOM 619 C C . GLU A 1 77 ? -2.244 8.823 -0.451 1.00 97.94 77 GLU A C 1
ATOM 621 O O . GLU A 1 77 ? -2.913 9.211 0.508 1.00 97.94 77 GLU A O 1
ATOM 626 N N . GLU A 1 78 ? -2.372 7.603 -0.964 1.00 96.56 78 GLU A N 1
ATOM 627 C CA . GLU A 1 78 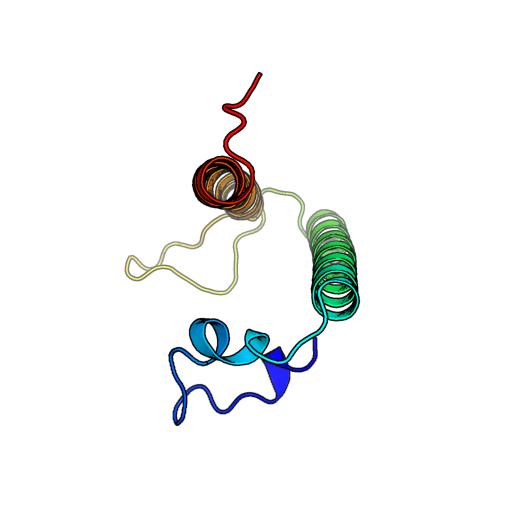? -3.373 6.646 -0.514 1.00 96.56 78 GLU A CA 1
ATOM 628 C C . GLU A 1 78 ? -3.166 6.244 0.947 1.00 96.56 78 GLU A C 1
ATOM 630 O O . GLU A 1 78 ? -4.109 6.218 1.740 1.00 96.56 78 GLU A O 1
ATOM 635 N N . TYR A 1 79 ? -1.913 6.001 1.336 1.00 95.31 79 TYR A N 1
ATOM 636 C CA . TYR A 1 79 ? -1.566 5.675 2.713 1.00 95.31 79 TYR A CA 1
ATOM 637 C C . TYR A 1 79 ? -1.873 6.835 3.670 1.00 95.31 79 TYR A C 1
ATOM 639 O O . TYR A 1 79 ? -2.426 6.621 4.748 1.00 95.31 79 TYR A O 1
ATOM 647 N N . ALA A 1 80 ? -1.580 8.077 3.270 1.00 96.12 80 ALA A N 1
ATOM 648 C CA . ALA A 1 80 ? -1.910 9.261 4.061 1.00 96.12 80 ALA A CA 1
ATOM 649 C C . ALA A 1 80 ? -3.429 9.427 4.244 1.00 96.12 80 ALA A C 1
ATOM 651 O O . ALA A 1 80 ? -3.886 9.719 5.349 1.00 96.12 80 ALA A O 1
ATOM 652 N N . ARG A 1 81 ? -4.218 9.179 3.191 1.00 95.94 81 ARG A N 1
ATOM 653 C CA . ARG A 1 81 ? -5.687 9.201 3.252 1.00 95.94 81 ARG A CA 1
ATOM 654 C C . ARG A 1 81 ? -6.234 8.165 4.234 1.00 95.94 81 ARG A C 1
ATOM 656 O O . ARG A 1 81 ? -7.101 8.487 5.044 1.00 95.94 81 ARG A O 1
ATOM 663 N N . HIS A 1 82 ? -5.704 6.944 4.205 1.00 93.81 82 HIS A N 1
ATOM 664 C CA . HIS A 1 82 ? -6.100 5.899 5.148 1.00 93.81 82 HIS A CA 1
ATOM 665 C C . HIS A 1 82 ? -5.693 6.199 6.589 1.00 93.81 82 HIS A C 1
ATOM 667 O O . HIS A 1 82 ? -6.492 5.952 7.490 1.00 93.81 82 HIS A O 1
ATOM 673 N N . ASN A 1 83 ? -4.514 6.783 6.817 1.00 94.31 83 ASN A N 1
ATOM 674 C CA . ASN A 1 83 ? -4.118 7.220 8.156 1.00 94.31 83 ASN A CA 1
ATOM 675 C C . ASN A 1 83 ? -5.090 8.259 8.721 1.00 94.31 83 ASN A C 1
ATOM 677 O O . ASN A 1 83 ? -5.448 8.165 9.888 1.00 94.31 83 ASN A O 1
ATOM 681 N N . GLY A 1 84 ? -5.569 9.195 7.894 1.00 93.19 84 GLY A N 1
ATOM 682 C CA . GLY A 1 84 ? -6.593 10.155 8.316 1.00 93.19 84 GLY A CA 1
ATOM 683 C C . GLY A 1 84 ? -7.895 9.478 8.759 1.00 93.19 84 GLY A C 1
ATOM 684 O O . GLY A 1 84 ? -8.466 9.842 9.781 1.00 93.19 84 GLY A O 1
ATOM 685 N N . HIS A 1 85 ? -8.354 8.450 8.040 1.00 93.62 85 HIS A N 1
ATOM 686 C CA . HIS A 1 85 ? -9.524 7.673 8.471 1.00 93.62 85 HIS A CA 1
ATOM 687 C C . HIS A 1 85 ? -9.264 6.882 9.762 1.00 93.62 85 HIS A C 1
ATOM 689 O O . HIS A 1 85 ? -10.141 6.808 10.620 1.00 93.62 85 HIS A O 1
ATOM 695 N N . ALA A 1 86 ? -8.079 6.282 9.896 1.00 92.00 86 ALA A N 1
ATOM 696 C CA . ALA A 1 86 ? -7.702 5.528 11.087 1.00 92.00 86 ALA A CA 1
ATOM 697 C C . ALA A 1 86 ? -7.611 6.426 12.328 1.00 92.00 86 ALA A C 1
ATOM 699 O O . ALA A 1 86 ? -8.006 5.997 13.409 1.00 92.00 86 ALA A O 1
ATOM 700 N N . ASP A 1 87 ? -7.154 7.669 12.169 1.00 94.00 87 ASP A N 1
ATOM 701 C CA . ASP A 1 87 ? -7.116 8.641 13.258 1.00 94.00 87 ASP A CA 1
ATOM 702 C C . ASP A 1 87 ? -8.528 8.983 13.744 1.00 94.00 87 ASP A C 1
ATOM 704 O O . ASP A 1 87 ? -8.807 8.806 14.921 1.00 94.00 87 ASP A O 1
ATOM 708 N N . LEU A 1 88 ? -9.473 9.291 12.844 1.00 93.44 88 LEU A N 1
ATOM 709 C CA . LEU A 1 88 ? -10.878 9.524 13.226 1.00 93.44 88 LEU A CA 1
ATOM 710 C C . LEU A 1 88 ? -11.500 8.341 13.992 1.00 93.44 88 LEU A C 1
ATOM 712 O O . LEU A 1 88 ? -12.290 8.535 14.916 1.00 93.44 88 LEU A O 1
ATOM 716 N N . LEU A 1 89 ? -11.163 7.104 13.611 1.00 92.19 89 LEU A N 1
ATOM 717 C CA . LEU A 1 89 ? -11.615 5.909 14.331 1.00 92.19 89 LEU A CA 1
ATOM 718 C C . LEU A 1 89 ? -10.972 5.801 15.716 1.00 92.19 89 LEU A C 1
ATOM 720 O O . LEU A 1 89 ? -11.660 5.458 16.675 1.00 92.19 89 LEU A O 1
ATOM 724 N N . ARG A 1 90 ? -9.672 6.092 15.827 1.00 94.44 90 ARG A N 1
ATOM 725 C CA . ARG A 1 90 ? -8.952 6.121 17.102 1.00 94.44 90 ARG A CA 1
ATOM 726 C C . ARG A 1 90 ? -9.553 7.176 18.038 1.00 94.44 90 ARG A C 1
ATOM 728 O O . ARG A 1 90 ? -9.936 6.806 19.143 1.00 94.44 90 ARG A O 1
ATOM 735 N N . GLU A 1 91 ? -9.733 8.414 17.567 1.00 95.25 91 GLU A N 1
ATOM 736 C CA . GLU A 1 91 ? -10.348 9.519 18.325 1.00 95.25 91 GLU A CA 1
ATOM 737 C C . GLU A 1 91 ? -11.742 9.145 18.850 1.00 95.25 91 GLU A C 1
ATOM 739 O O . GLU A 1 91 ? -12.116 9.487 19.971 1.00 95.25 91 GLU A O 1
ATOM 744 N N . PHE A 1 92 ? -12.532 8.413 18.057 1.00 95.31 92 PHE A N 1
ATOM 745 C CA . PHE A 1 92 ? -13.843 7.929 18.490 1.00 95.31 92 PHE A CA 1
ATOM 746 C C . PHE A 1 92 ? -13.754 6.872 19.604 1.00 95.31 92 PHE A C 1
ATOM 748 O O . PHE A 1 92 ? -14.641 6.796 20.456 1.00 95.31 92 PHE A O 1
ATOM 755 N N . VAL A 1 93 ? -12.712 6.040 19.595 1.00 93.94 93 VAL A N 1
ATOM 756 C CA . VAL A 1 93 ? -12.521 4.951 20.562 1.00 93.94 93 VAL A CA 1
ATOM 757 C C . VAL A 1 93 ? -11.956 5.456 21.889 1.00 93.94 93 VAL A C 1
ATOM 759 O O . VAL A 1 93 ? -12.430 5.020 22.939 1.00 93.94 93 VAL A O 1
ATOM 762 N N . ASP A 1 94 ? -10.954 6.337 21.864 1.00 94.75 94 ASP A N 1
ATOM 763 C CA . ASP A 1 94 ? -10.266 6.813 23.072 1.00 94.75 94 ASP A CA 1
ATOM 764 C C . ASP A 1 94 ? -10.735 8.194 23.564 1.00 94.75 94 ASP A C 1
ATOM 766 O O . ASP A 1 94 ? -10.507 8.536 24.726 1.00 94.75 94 ASP A O 1
ATOM 770 N N . GLY A 1 95 ? -11.469 8.947 22.7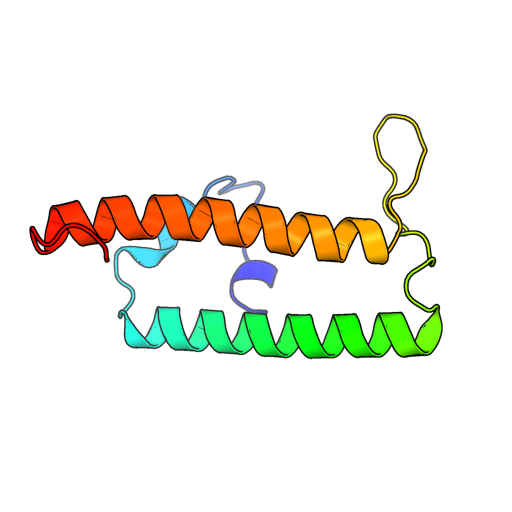39 1.00 93.00 95 GLY A N 1
ATOM 771 C CA . GLY A 1 95 ? -11.976 10.280 23.064 1.00 93.00 95 GLY A CA 1
ATOM 772 C C . GLY A 1 95 ? -10.918 11.385 23.010 1.00 93.00 95 GLY A C 1
ATOM 773 O O . GLY A 1 95 ? -11.235 12.532 23.337 1.00 93.00 95 GLY A O 1
ATOM 774 N N . GLU A 1 96 ? -9.684 11.069 22.612 1.00 93.62 96 GLU A N 1
ATOM 775 C CA . GLU A 1 96 ? -8.598 12.032 22.448 1.00 93.62 96 GLU A CA 1
ATOM 776 C C . GLU A 1 96 ? -8.532 12.490 20.993 1.00 93.62 96 GLU A C 1
ATOM 778 O O . GLU A 1 96 ? -8.258 11.694 20.096 1.00 93.62 96 GLU A O 1
ATOM 783 N N . THR A 1 97 ? -8.740 13.784 20.755 1.00 87.44 97 THR A N 1
ATOM 784 C CA . THR A 1 97 ? -8.483 14.401 19.447 1.00 87.44 97 THR A CA 1
ATOM 785 C C . THR A 1 97 ? -6.981 14.531 19.204 1.00 87.44 97 THR A C 1
ATOM 787 O O . THR A 1 97 ? -6.235 14.685 20.170 1.00 87.44 97 THR A O 1
ATOM 790 N N . GLY A 1 98 ? -6.552 14.491 17.943 1.00 73.50 98 GLY A N 1
ATOM 791 C CA . GLY A 1 98 ? -5.142 14.558 17.542 1.00 73.50 98 GLY A CA 1
ATOM 792 C C . GLY A 1 98 ? -4.330 15.750 18.089 1.00 73.50 98 GLY A C 1
ATOM 793 O O . GLY A 1 98 ? -4.865 16.667 18.713 1.00 73.50 98 GLY A O 1
ATOM 794 N N . GLU A 1 99 ? -3.017 15.724 17.820 1.00 56.62 99 GLU A N 1
ATOM 795 C CA . GLU A 1 99 ? -2.068 16.840 18.032 1.00 56.62 99 GLU A CA 1
ATOM 796 C C . GLU A 1 99 ? -1.949 17.743 16.794 1.00 56.62 99 GLU A C 1
ATOM 798 O O . GLU A 1 99 ? -1.761 17.204 15.675 1.00 56.62 99 GLU A O 1
#

pLDDT: mean 94.43, std 5.22, range [56.62, 98.44]

Foldseek 3Di:
DPPVVVDPCVVPVPCVVVVCPPPDPVVVVVVVVVVVVVVVVVLVVCCVPPRQQDFDPDADPVRGTDTNVRVVVVVVVVVVVVVVVVQVVVCVVPVDHDD

Radius of gyration: 17.05 Å; chains: 1; bounding box: 34×35×46 Å

Sequence (99 aa):
LEPWLSIDWSAQPDWEWESAANDSPLALMNQWLEAVELSRSITNTAIAVGGIEQLAKRKWPNNESPSLRWIILHMIEEYARHNGHADLLREFVDGETGE

Secondary structure (DSSP, 8-state):
-TTTTT--TTT-TTHHHHGGGGS-HHHHHHHHHHHHHHHHHHHHHHHHHH-TTPBPSSPPTTS---BHHHHHHHHHHHHHHHHHHHHHHHHHHH-PPP-